Protein AF-A0A2S0XQM6-F1 (afdb_monomer_lite)

Foldseek 3Di:
DPDDPDPVVVVLVVLVVVLVVLVVVVVCVVVVVDDDDDPVRVVVSVVSNVVRDPPPPPPPPDADPVHGDDDDDDDDDDDDDD

Structure (mmCIF, N/CA/C/O backbone):
data_AF-A0A2S0XQM6-F1
#
_entry.id   AF-A0A2S0XQM6-F1
#
loop_
_atom_site.group_PDB
_atom_site.id
_atom_site.type_symbol
_atom_site.label_atom_id
_ato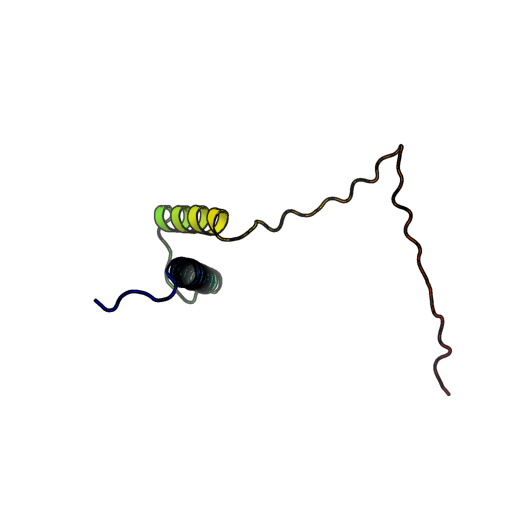m_site.label_alt_id
_atom_site.label_comp_id
_atom_site.label_asym_id
_atom_site.label_entity_id
_atom_site.label_seq_id
_atom_site.pdbx_PDB_ins_code
_atom_site.Cartn_x
_atom_site.Cartn_y
_atom_site.Cartn_z
_atom_site.occupancy
_atom_site.B_iso_or_equiv
_atom_site.auth_seq_id
_atom_site.auth_comp_id
_atom_site.auth_asym_id
_atom_site.auth_atom_id
_atom_site.pdbx_PDB_model_num
ATOM 1 N N . MET A 1 1 ? -16.917 11.338 25.963 1.00 52.28 1 MET A N 1
ATOM 2 C CA . MET A 1 1 ? -16.741 10.392 24.836 1.00 52.28 1 MET A CA 1
ATOM 3 C C . MET A 1 1 ? -17.298 9.048 25.268 1.00 52.28 1 MET A C 1
ATOM 5 O O . MET A 1 1 ? -16.954 8.621 26.361 1.00 52.28 1 MET A O 1
ATOM 9 N N . ALA A 1 2 ? -18.168 8.415 24.478 1.00 62.88 2 ALA A N 1
ATOM 10 C CA . ALA A 1 2 ? -18.677 7.081 24.802 1.00 62.88 2 ALA A CA 1
ATOM 11 C C . ALA A 1 2 ? -17.515 6.075 24.894 1.00 62.88 2 ALA A C 1
ATOM 13 O O . ALA A 1 2 ? -16.615 6.093 24.048 1.00 62.88 2 ALA A O 1
ATOM 14 N N . ALA A 1 3 ? -17.516 5.234 25.931 1.00 63.59 3 ALA A N 1
ATOM 15 C CA . ALA A 1 3 ? -16.523 4.179 26.096 1.00 63.59 3 ALA A CA 1
ATOM 16 C C . ALA A 1 3 ? -16.566 3.247 24.874 1.00 63.59 3 ALA A C 1
ATOM 18 O O . ALA A 1 3 ? -17.625 2.759 24.478 1.00 63.59 3 ALA A O 1
ATOM 19 N N . ARG A 1 4 ? -15.418 3.058 24.220 1.00 70.25 4 ARG A N 1
ATOM 20 C CA . ARG A 1 4 ? -15.321 2.277 22.983 1.00 70.25 4 ARG A CA 1
ATOM 21 C C . ARG A 1 4 ? -15.440 0.793 23.328 1.00 70.25 4 ARG A C 1
ATOM 23 O O . ARG A 1 4 ? -14.540 0.244 23.949 1.00 70.25 4 ARG A O 1
ATOM 30 N N . LEU A 1 5 ? -16.532 0.168 22.883 1.00 74.38 5 LEU A N 1
ATOM 31 C CA . LEU A 1 5 ? -16.864 -1.240 23.146 1.00 74.38 5 LEU A CA 1
ATOM 32 C C . LEU A 1 5 ? -15.741 -2.221 22.770 1.00 74.38 5 LEU A C 1
ATOM 34 O O . LEU A 1 5 ? -15.574 -3.215 23.458 1.00 74.38 5 LEU A O 1
ATOM 38 N N . ASN A 1 6 ? -14.962 -1.938 21.715 1.00 80.00 6 ASN A N 1
ATOM 39 C CA . ASN A 1 6 ? -13.856 -2.787 21.255 1.00 80.00 6 ASN A CA 1
ATOM 40 C C . ASN A 1 6 ? -12.718 -1.952 20.647 1.00 80.00 6 ASN A C 1
ATOM 42 O O . ASN A 1 6 ? -12.701 -1.688 19.444 1.00 80.00 6 ASN A O 1
ATOM 46 N N . LEU A 1 7 ? -11.757 -1.538 21.476 1.00 83.31 7 LEU A N 1
ATOM 47 C CA . LEU A 1 7 ? -10.656 -0.653 21.070 1.00 83.31 7 LEU A CA 1
ATOM 48 C C . LEU A 1 7 ? -9.775 -1.270 19.965 1.00 83.31 7 LEU A C 1
ATOM 50 O O . LEU A 1 7 ? -9.541 -0.645 18.936 1.00 83.31 7 LEU A O 1
ATOM 54 N N . ARG A 1 8 ? -9.387 -2.543 20.127 1.00 85.56 8 ARG A N 1
ATOM 55 C CA . ARG A 1 8 ? -8.507 -3.263 19.189 1.00 85.56 8 ARG A CA 1
ATOM 56 C C . ARG A 1 8 ? -9.083 -3.357 17.774 1.00 85.56 8 ARG A C 1
ATOM 58 O O . ARG A 1 8 ? -8.373 -3.106 16.806 1.00 85.56 8 ARG A O 1
ATOM 65 N N . GLN A 1 9 ? -10.364 -3.706 17.650 1.00 84.25 9 GLN A N 1
ATOM 66 C CA . GLN A 1 9 ? -11.029 -3.811 16.349 1.00 84.25 9 GLN A CA 1
ATOM 67 C C . GLN A 1 9 ? -11.122 -2.444 15.665 1.00 84.25 9 GLN A C 1
ATOM 69 O O . GLN A 1 9 ? -10.944 -2.338 14.451 1.00 84.25 9 GLN A O 1
ATOM 74 N N . GLN A 1 10 ? -11.390 -1.389 16.439 1.00 83.00 10 GLN A N 1
ATOM 75 C CA . GLN A 1 10 ? -11.449 -0.026 15.917 1.00 83.00 10 GLN A CA 1
ATOM 76 C C . GLN A 1 10 ? -10.087 0.440 15.404 1.00 83.00 10 GLN A C 1
ATOM 78 O O . GLN A 1 10 ? -10.028 1.051 14.338 1.00 83.00 10 GLN A O 1
ATOM 83 N N . ASP A 1 11 ? -9.006 0.120 16.115 1.00 85.56 11 ASP A N 1
ATOM 84 C CA . ASP A 1 11 ? -7.650 0.466 15.691 1.00 85.56 11 ASP A CA 1
ATOM 85 C C . ASP A 1 11 ? -7.257 -0.292 14.418 1.00 85.56 1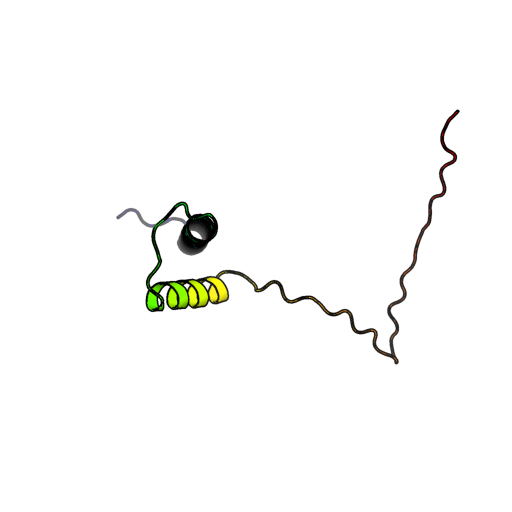1 ASP A C 1
ATOM 87 O O . ASP A 1 11 ? -6.814 0.331 13.456 1.00 85.56 11 ASP A O 1
ATOM 91 N N . GLN A 1 12 ? -7.536 -1.598 14.339 1.00 84.88 12 GLN A N 1
ATOM 92 C CA . GLN A 1 12 ? -7.314 -2.388 13.120 1.00 84.88 12 GLN A CA 1
ATOM 93 C C . GLN A 1 12 ? -8.110 -1.849 11.925 1.00 84.88 12 GLN A C 1
ATOM 95 O O . GLN A 1 12 ? -7.565 -1.673 10.836 1.00 84.88 12 GLN A O 1
ATOM 100 N N . THR A 1 13 ? -9.388 -1.525 12.135 1.00 83.31 13 THR A N 1
ATOM 101 C CA . THR A 1 13 ? -10.253 -0.957 11.090 1.00 83.31 13 THR A CA 1
ATOM 102 C C . THR A 1 13 ? -9.725 0.401 10.627 1.00 83.31 13 THR A C 1
ATOM 104 O O . THR A 1 13 ? -9.667 0.675 9.430 1.00 83.31 13 THR A O 1
ATOM 107 N N . ARG A 1 14 ? -9.278 1.251 11.558 1.00 83.25 14 ARG A N 1
ATOM 108 C CA . ARG A 1 14 ? -8.681 2.553 11.242 1.00 83.25 14 ARG A CA 1
ATOM 109 C C . ARG A 1 14 ? -7.396 2.397 10.433 1.00 83.25 14 ARG A C 1
ATOM 111 O O . ARG A 1 14 ? -7.238 3.097 9.436 1.00 83.25 14 ARG A O 1
ATOM 118 N N . SER A 1 15 ? -6.516 1.476 10.818 1.00 84.50 15 SER A N 1
ATOM 119 C CA . SER A 1 15 ? -5.289 1.177 10.075 1.00 84.50 15 SER A CA 1
ATOM 120 C C . SER A 1 15 ? -5.582 0.658 8.664 1.00 84.50 15 SER A C 1
ATOM 122 O O . SER A 1 15 ? -4.925 1.081 7.712 1.00 84.50 15 SER A O 1
ATOM 124 N N . ALA A 1 16 ? -6.602 -0.187 8.494 1.00 84.12 16 ALA A N 1
ATOM 125 C CA . ALA A 1 16 ? -7.026 -0.680 7.183 1.00 84.12 16 ALA A CA 1
ATOM 126 C C . ALA A 1 16 ? -7.588 0.440 6.287 1.00 84.12 16 ALA A C 1
ATOM 128 O O . ALA A 1 16 ? -7.214 0.551 5.116 1.00 84.12 16 ALA A O 1
ATOM 129 N N . ILE A 1 17 ? -8.426 1.325 6.842 1.00 85.12 17 ILE A N 1
ATOM 130 C CA . ILE A 1 17 ? -8.955 2.494 6.121 1.00 85.12 17 ILE A CA 1
ATOM 131 C C . ILE A 1 17 ? -7.811 3.419 5.697 1.00 85.12 17 ILE A C 1
ATOM 133 O O . ILE A 1 17 ? -7.746 3.817 4.537 1.00 85.12 17 ILE A O 1
ATOM 137 N N . GLN A 1 18 ? -6.884 3.735 6.605 1.00 86.12 18 GLN A N 1
ATOM 138 C CA . GLN A 1 18 ? -5.728 4.582 6.298 1.00 86.12 18 GLN A CA 1
ATOM 139 C C . GLN A 1 18 ? -4.864 3.979 5.189 1.00 86.12 18 GLN A C 1
ATOM 141 O O . GLN A 1 18 ? -4.498 4.683 4.252 1.00 86.12 18 GLN A O 1
ATOM 146 N N . THR A 1 19 ? -4.603 2.674 5.257 1.00 88.19 19 THR A N 1
ATOM 147 C CA . THR A 1 19 ? -3.855 1.952 4.221 1.00 88.19 19 THR A CA 1
ATOM 148 C C . THR A 1 19 ? -4.555 2.052 2.865 1.00 88.19 19 THR A C 1
ATOM 150 O O . THR A 1 19 ? -3.918 2.404 1.877 1.00 88.19 19 THR A O 1
ATOM 153 N N . SER A 1 20 ? -5.876 1.855 2.823 1.00 88.19 20 SER A N 1
ATOM 154 C CA . SER A 1 20 ? -6.664 1.959 1.584 1.00 88.19 20 SER A CA 1
ATOM 155 C C . SER A 1 20 ? -6.596 3.363 0.970 1.00 88.19 20 SER A C 1
ATOM 157 O O . SER A 1 20 ? -6.442 3.509 -0.238 1.00 88.19 20 SER A O 1
ATOM 159 N N . GLN A 1 21 ? -6.644 4.411 1.797 1.00 90.38 21 GLN A N 1
ATOM 160 C CA . GLN A 1 21 ? -6.531 5.794 1.319 1.00 90.38 21 GLN A CA 1
ATOM 161 C C . GLN A 1 21 ? -5.147 6.105 0.736 1.00 90.38 21 GLN A C 1
ATOM 163 O O . GLN A 1 21 ? -5.046 6.793 -0.279 1.00 90.38 21 GLN A O 1
ATOM 168 N N . LEU A 1 22 ? -4.082 5.581 1.348 1.00 90.38 22 LEU A N 1
ATOM 169 C CA . LEU A 1 22 ? -2.720 5.722 0.830 1.00 90.38 22 LEU A CA 1
ATOM 170 C C . LEU A 1 22 ? -2.547 5.021 -0.524 1.00 90.38 22 LEU A C 1
ATOM 172 O O . LEU A 1 22 ? -1.953 5.601 -1.433 1.00 90.38 22 LEU A O 1
ATOM 176 N N . VAL A 1 23 ? -3.106 3.816 -0.675 1.00 89.94 23 VAL A N 1
ATOM 177 C CA . VAL A 1 23 ? -3.097 3.068 -1.943 1.00 89.94 23 VAL A CA 1
ATOM 178 C C . VAL A 1 23 ? -3.851 3.829 -3.030 1.00 89.94 23 VAL A C 1
ATOM 180 O O . VAL A 1 23 ? -3.290 4.069 -4.096 1.00 89.94 23 VAL A O 1
ATOM 183 N N . ASN A 1 24 ? -5.071 4.292 -2.743 1.00 92.00 24 ASN A N 1
ATOM 184 C CA . ASN A 1 24 ? -5.866 5.065 -3.700 1.00 92.00 24 ASN A CA 1
ATOM 185 C C . ASN A 1 24 ? -5.123 6.324 -4.161 1.00 92.00 24 ASN A C 1
ATOM 187 O O . ASN A 1 24 ? -5.093 6.633 -5.348 1.00 92.00 24 ASN A O 1
ATOM 191 N N . ARG A 1 25 ? -4.472 7.034 -3.231 1.00 90.25 25 ARG A N 1
ATOM 192 C CA . ARG A 1 25 ? -3.681 8.228 -3.546 1.00 90.25 25 ARG A CA 1
ATOM 193 C C . ARG A 1 25 ? -2.512 7.907 -4.481 1.00 90.25 25 ARG A C 1
ATOM 195 O O . ARG A 1 25 ? -2.286 8.650 -5.429 1.00 90.25 25 ARG A O 1
ATOM 202 N N . LEU A 1 26 ? -1.771 6.827 -4.228 1.00 89.81 26 LEU A N 1
ATOM 203 C CA . LEU A 1 26 ? -0.675 6.409 -5.109 1.00 89.81 26 LEU A CA 1
ATOM 204 C C . LEU A 1 26 ? -1.174 5.952 -6.479 1.00 89.81 26 LEU A C 1
ATOM 206 O O . LEU A 1 26 ? -0.544 6.266 -7.484 1.00 89.81 26 LEU A O 1
ATOM 210 N N . GLN A 1 27 ? -2.304 5.251 -6.529 1.00 91.44 27 GLN A N 1
ATOM 211 C CA . GLN A 1 27 ? -2.912 4.822 -7.784 1.00 91.44 27 GLN A CA 1
ATOM 212 C C . GLN A 1 27 ? -3.323 6.024 -8.637 1.00 91.44 27 GLN A C 1
ATOM 214 O O . GLN A 1 27 ? -2.977 6.080 -9.812 1.00 91.44 27 GLN A O 1
ATOM 219 N N . GLN A 1 28 ? -3.979 7.021 -8.039 1.00 92.94 28 GLN A N 1
ATOM 220 C CA . GLN A 1 28 ? -4.320 8.271 -8.723 1.00 92.94 28 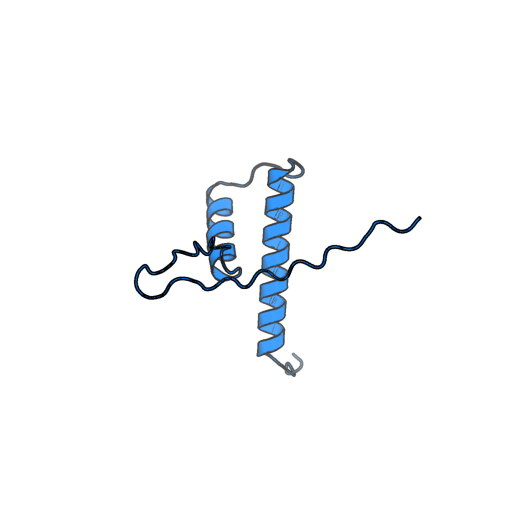GLN A CA 1
ATOM 221 C C . GLN A 1 28 ? -3.074 8.987 -9.259 1.00 92.94 28 GLN A C 1
ATOM 223 O O . GLN A 1 28 ? -3.105 9.533 -10.358 1.00 92.94 28 GLN A O 1
ATOM 228 N N . TYR A 1 29 ? -1.969 8.979 -8.504 1.00 91.94 29 TYR A N 1
ATOM 229 C CA . TYR A 1 29 ? -0.704 9.559 -8.964 1.00 91.94 29 TYR A CA 1
ATOM 230 C C . TYR A 1 29 ? -0.141 8.797 -10.166 1.00 91.94 29 TYR A C 1
ATOM 232 O O . TYR A 1 29 ? 0.231 9.410 -11.161 1.00 91.94 29 TYR A O 1
ATOM 240 N N . ALA A 1 30 ? -0.141 7.464 -10.108 1.00 89.25 30 ALA A N 1
ATOM 241 C CA . ALA A 1 30 ? 0.346 6.615 -11.192 1.00 89.25 30 ALA A CA 1
ATOM 242 C C . ALA A 1 30 ? -0.494 6.733 -12.477 1.00 89.25 30 ALA A C 1
ATOM 244 O O . ALA A 1 30 ? 0.052 6.636 -13.573 1.00 89.25 30 ALA A O 1
ATOM 245 N N . LEU A 1 31 ? -1.804 6.962 -12.349 1.00 94.69 31 LEU A N 1
ATOM 246 C CA . LEU A 1 31 ? -2.718 7.181 -13.475 1.00 94.69 31 LEU A CA 1
ATOM 247 C C . LEU A 1 31 ? -2.703 8.629 -14.001 1.00 94.69 31 LEU A C 1
ATOM 249 O O . LEU A 1 31 ? -3.375 8.922 -14.986 1.00 94.69 31 LEU A O 1
ATOM 253 N N . GLY A 1 32 ? -1.948 9.535 -13.369 1.00 91.38 32 GLY A N 1
ATOM 254 C CA . GLY A 1 32 ? -1.882 10.947 -13.760 1.00 91.38 32 GLY A CA 1
ATOM 255 C C . GLY A 1 32 ? -3.130 11.763 -13.401 1.00 91.38 32 GLY A C 1
ATOM 256 O O . GLY A 1 32 ? -3.308 12.866 -13.910 1.00 91.38 32 GLY A O 1
ATOM 257 N N . GLU A 1 33 ? -3.995 11.248 -12.524 1.00 92.94 33 GLU A N 1
ATOM 258 C CA . GLU A 1 33 ? -5.224 11.922 -12.081 1.00 92.94 33 GLU A CA 1
ATOM 259 C C . GLU A 1 33 ? -4.951 13.036 -11.061 1.00 92.94 33 GLU A C 1
ATOM 261 O O . GLU A 1 33 ? -5.779 13.925 -10.857 1.00 92.94 33 GLU A O 1
ATOM 266 N N . ILE A 1 34 ? -3.793 12.991 -10.394 1.00 92.62 34 ILE A N 1
ATOM 267 C CA . ILE A 1 34 ? -3.375 13.992 -9.410 1.00 92.62 34 ILE A CA 1
ATOM 268 C C . ILE A 1 34 ? -1.992 14.554 -9.749 1.00 92.62 34 ILE A C 1
ATOM 270 O O . ILE A 1 34 ? -1.170 13.851 -10.340 1.00 92.62 34 ILE A O 1
ATOM 274 N N . PRO A 1 35 ? -1.716 15.811 -9.352 1.00 90.50 35 PRO A N 1
ATOM 275 C CA . PRO A 1 35 ? -0.415 16.431 -9.555 1.00 90.50 35 PRO A CA 1
ATOM 276 C C . PRO A 1 35 ? 0.690 15.716 -8.776 1.00 90.50 35 PRO A C 1
ATOM 278 O O . PRO A 1 35 ? 0.432 14.894 -7.889 1.00 90.50 35 PRO A O 1
ATOM 281 N N . GLU A 1 36 ? 1.927 16.086 -9.099 1.00 89.12 36 GLU A N 1
ATOM 282 C CA . GLU A 1 36 ? 3.117 15.450 -8.557 1.00 89.12 36 GLU A CA 1
ATOM 283 C C . GLU A 1 36 ? 3.150 15.424 -7.029 1.00 89.12 36 GLU A C 1
ATOM 285 O O . GLU A 1 36 ? 2.865 16.407 -6.337 1.00 89.12 36 GLU A O 1
ATOM 290 N N . ILE A 1 37 ? 3.476 14.247 -6.498 1.00 89.69 37 ILE A N 1
ATOM 291 C CA . ILE A 1 37 ? 3.667 14.045 -5.071 1.00 89.69 37 ILE A CA 1
ATOM 292 C C . ILE A 1 37 ? 5.118 14.387 -4.747 1.00 89.69 37 ILE A C 1
ATOM 294 O O . ILE A 1 37 ? 6.042 13.803 -5.303 1.00 89.69 37 ILE A O 1
ATOM 298 N N . GLU A 1 38 ? 5.316 15.288 -3.787 1.00 93.69 38 GLU A N 1
ATOM 299 C CA . GLU A 1 38 ? 6.637 15.600 -3.240 1.00 93.69 38 GLU A CA 1
ATOM 300 C C . GLU A 1 38 ? 7.407 14.319 -2.861 1.00 93.69 38 GLU A C 1
ATOM 302 O O . GLU A 1 38 ? 6.883 13.452 -2.154 1.00 93.69 38 GLU A O 1
ATOM 307 N N . ALA A 1 39 ? 8.672 14.212 -3.273 1.00 89.56 39 ALA A N 1
ATOM 308 C CA . ALA A 1 39 ? 9.489 13.009 -3.082 1.00 89.56 39 ALA A CA 1
ATOM 309 C C . ALA A 1 39 ? 9.555 12.529 -1.615 1.00 89.56 39 ALA A C 1
ATOM 311 O O . ALA A 1 39 ? 9.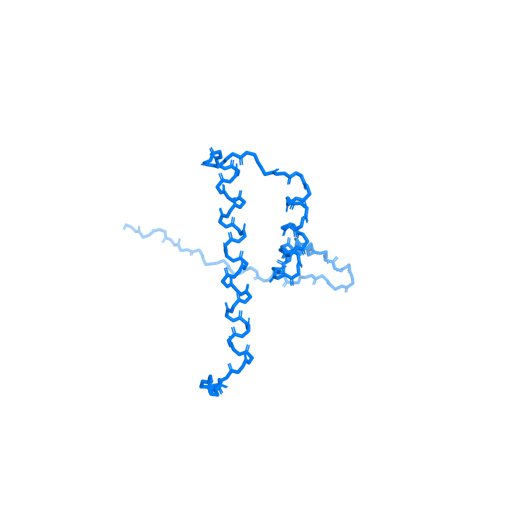460 11.329 -1.343 1.00 89.56 39 ALA A O 1
ATOM 312 N N . GLY A 1 40 ? 9.645 13.454 -0.650 1.00 91.25 40 GLY A N 1
ATOM 313 C CA . GLY A 1 40 ? 9.622 13.123 0.780 1.00 91.25 40 GLY A CA 1
ATOM 314 C C . GLY A 1 40 ? 8.302 12.479 1.222 1.00 91.25 40 GLY A C 1
ATOM 315 O O . GLY A 1 40 ? 8.291 11.524 2.002 1.00 91.25 40 GLY A O 1
ATOM 316 N N . ARG A 1 41 ? 7.181 12.940 0.657 1.00 87.81 41 ARG A N 1
ATOM 317 C CA . ARG A 1 41 ? 5.850 12.379 0.905 1.00 87.81 41 ARG A CA 1
ATOM 318 C C . ARG A 1 41 ? 5.708 10.989 0.293 1.00 87.81 41 ARG A C 1
ATOM 320 O O . ARG A 1 41 ? 5.196 10.100 0.964 1.00 87.81 41 ARG A O 1
ATOM 327 N N . LEU A 1 42 ? 6.203 10.778 -0.925 1.00 90.56 42 LEU A N 1
ATOM 328 C CA . LEU A 1 42 ? 6.238 9.462 -1.577 1.00 90.56 42 LEU A CA 1
ATOM 329 C C . LEU A 1 42 ? 6.975 8.425 -0.714 1.00 90.56 42 LEU A C 1
ATOM 331 O O . LEU A 1 42 ? 6.442 7.348 -0.446 1.00 90.56 42 LEU A O 1
ATOM 335 N N . ARG A 1 43 ? 8.150 8.790 -0.185 1.00 88.88 43 ARG A N 1
ATOM 336 C CA . ARG A 1 43 ? 8.945 7.916 0.689 1.00 88.88 43 ARG A CA 1
ATOM 337 C C . ARG A 1 43 ? 8.242 7.599 2.009 1.00 88.88 43 ARG A C 1
ATOM 339 O O . ARG A 1 43 ? 8.301 6.467 2.484 1.00 88.88 43 ARG A O 1
ATOM 346 N N . ALA A 1 44 ? 7.558 8.577 2.602 1.00 87.25 44 ALA A N 1
ATOM 347 C CA . ALA A 1 44 ? 6.775 8.358 3.815 1.00 87.25 44 ALA A CA 1
ATOM 348 C C . ALA A 1 44 ? 5.615 7.378 3.574 1.00 87.25 44 ALA A C 1
ATOM 350 O O . ALA A 1 44 ? 5.399 6.478 4.387 1.00 87.25 44 ALA A O 1
ATOM 351 N N . ILE A 1 45 ? 4.904 7.518 2.448 1.00 88.31 45 ILE A N 1
ATOM 352 C CA . ILE A 1 45 ? 3.823 6.601 2.068 1.00 88.31 45 ILE A CA 1
ATOM 353 C C . ILE A 1 45 ? 4.371 5.180 1.885 1.00 88.31 45 ILE A C 1
ATOM 355 O O . ILE A 1 45 ? 3.800 4.242 2.433 1.00 88.31 45 ILE A O 1
ATOM 359 N N . GLU A 1 46 ? 5.502 5.017 1.197 1.00 86.88 46 GLU A N 1
ATOM 360 C CA . GLU A 1 46 ? 6.155 3.715 1.009 1.00 86.88 46 GLU A CA 1
ATOM 361 C C . GLU A 1 46 ? 6.487 3.031 2.348 1.00 86.88 46 GLU A C 1
ATOM 363 O O . GLU A 1 46 ? 6.163 1.861 2.551 1.00 86.88 46 GLU A O 1
ATOM 368 N N . ILE A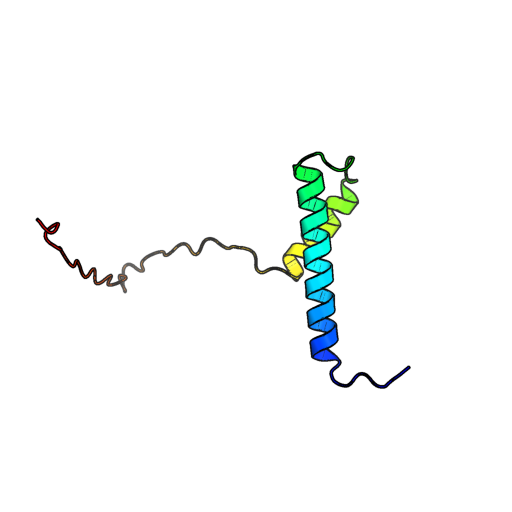 1 47 ? 7.088 3.762 3.294 1.00 88.25 47 ILE A N 1
ATOM 369 C CA . ILE A 1 47 ? 7.431 3.226 4.622 1.00 88.25 47 ILE A CA 1
ATOM 370 C C . ILE A 1 47 ? 6.175 2.803 5.391 1.00 88.25 47 ILE A C 1
ATOM 372 O O . ILE A 1 47 ? 6.197 1.791 6.092 1.00 88.25 47 ILE A O 1
ATOM 376 N N . LEU A 1 48 ? 5.089 3.574 5.291 1.00 86.50 48 LEU A N 1
ATOM 377 C CA . LEU A 1 48 ? 3.823 3.235 5.939 1.00 86.50 48 LEU A CA 1
ATOM 378 C C . LEU A 1 48 ? 3.205 1.977 5.327 1.00 86.50 48 LEU A C 1
ATOM 380 O O . LEU A 1 48 ? 2.803 1.094 6.080 1.00 86.50 48 LEU A O 1
ATOM 384 N N . LEU A 1 49 ? 3.196 1.858 3.997 1.00 86.06 49 LEU A N 1
ATOM 385 C CA . LEU A 1 49 ? 2.659 0.685 3.308 1.00 86.06 49 LEU A CA 1
ATOM 386 C C . LEU A 1 49 ? 3.434 -0.589 3.649 1.00 86.06 49 LEU A C 1
ATOM 388 O O . LEU A 1 49 ? 2.808 -1.595 3.953 1.00 86.06 49 LEU A O 1
ATOM 392 N N . ARG A 1 50 ? 4.770 -0.542 3.728 1.00 82.81 50 ARG A N 1
ATOM 393 C CA . ARG A 1 50 ? 5.583 -1.697 4.163 1.00 82.81 50 ARG A CA 1
ATOM 394 C C . ARG A 1 50 ? 5.294 -2.153 5.600 1.00 82.81 50 ARG A C 1
ATOM 396 O O . ARG A 1 50 ? 5.583 -3.289 5.955 1.00 82.81 50 ARG A O 1
ATOM 403 N N . LYS A 1 51 ? 4.775 -1.264 6.457 1.00 81.94 51 LYS A N 1
ATOM 404 C CA . LYS A 1 51 ? 4.397 -1.593 7.844 1.00 81.94 51 LYS A CA 1
ATOM 405 C C . LYS A 1 51 ? 2.975 -2.134 7.963 1.00 81.94 51 LYS A C 1
ATOM 407 O O . LYS A 1 51 ? 2.664 -2.753 8.977 1.00 81.94 51 LYS A O 1
ATOM 412 N N . THR A 1 52 ? 2.107 -1.852 6.992 1.00 80.56 52 THR A N 1
ATOM 413 C CA . THR A 1 52 ? 0.682 -2.204 7.061 1.00 80.56 52 THR A CA 1
ATOM 414 C C . THR A 1 52 ? 0.277 -3.310 6.099 1.00 80.56 52 THR A C 1
ATOM 416 O O . THR A 1 52 ? -0.671 -4.035 6.397 1.00 80.56 52 THR A O 1
ATOM 419 N N . LEU A 1 53 ? 0.980 -3.467 4.979 1.00 73.62 53 LEU A N 1
ATOM 420 C CA . LEU A 1 53 ? 0.757 -4.523 4.004 1.00 73.62 53 LEU A CA 1
ATOM 421 C C . LEU A 1 53 ? 1.900 -5.543 4.080 1.00 73.62 53 LEU A C 1
ATOM 423 O O . LEU A 1 53 ? 3.065 -5.144 4.105 1.00 73.62 53 LEU A O 1
ATOM 427 N N . PRO A 1 54 ? 1.597 -6.853 4.109 1.00 70.44 54 PRO A N 1
ATOM 428 C CA . PRO A 1 54 ? 2.614 -7.860 3.859 1.00 70.44 54 PRO A CA 1
ATOM 429 C C . PRO A 1 54 ? 3.119 -7.669 2.426 1.00 70.44 54 PRO A C 1
ATOM 431 O O . PRO A 1 54 ? 2.325 -7.700 1.484 1.00 70.44 54 PRO A O 1
ATOM 434 N N . ASP A 1 55 ? 4.422 -7.437 2.264 1.00 65.94 55 ASP A N 1
ATOM 435 C CA . ASP A 1 55 ? 5.025 -7.413 0.933 1.00 65.94 55 ASP A CA 1
ATOM 436 C C . ASP A 1 55 ? 4.757 -8.757 0.252 1.00 65.94 55 ASP A C 1
ATOM 438 O O . ASP A 1 55 ? 4.859 -9.822 0.872 1.00 65.94 55 ASP A O 1
ATOM 442 N N . LEU A 1 56 ? 4.405 -8.701 -1.031 1.00 61.78 56 LEU A N 1
ATOM 443 C CA . LEU A 1 56 ? 4.208 -9.879 -1.867 1.00 61.78 56 LEU A CA 1
ATOM 444 C C . LEU A 1 56 ? 5.597 -10.459 -2.167 1.00 61.78 56 LEU A C 1
ATOM 446 O O . LEU A 1 56 ? 6.168 -10.253 -3.236 1.00 61.78 56 LEU A O 1
ATOM 450 N N . SER A 1 57 ? 6.198 -11.121 -1.179 1.00 58.78 57 SER A N 1
ATOM 451 C CA . SER A 1 57 ? 7.418 -11.882 -1.385 1.00 58.78 57 SER A CA 1
ATOM 452 C C . SER A 1 57 ? 7.076 -13.022 -2.336 1.00 58.78 57 SER A C 1
ATOM 454 O O . SER A 1 57 ? 6.217 -13.860 -2.058 1.00 58.78 57 SER A O 1
ATOM 456 N N . ALA A 1 58 ? 7.716 -13.033 -3.505 1.00 56.91 58 ALA A N 1
ATOM 457 C CA . ALA A 1 58 ? 7.689 -14.199 -4.366 1.00 56.91 58 ALA A CA 1
ATOM 458 C C . ALA A 1 58 ? 8.225 -15.369 -3.534 1.00 56.91 58 ALA A C 1
ATOM 460 O O . ALA A 1 58 ? 9.401 -15.392 -3.172 1.00 56.91 58 ALA A O 1
ATOM 461 N N . VAL A 1 59 ? 7.349 -16.302 -3.162 1.00 61.09 59 VAL A N 1
ATOM 462 C CA . VAL A 1 59 ? 7.760 -17.539 -2.503 1.00 61.09 59 VAL A CA 1
ATOM 463 C C . VAL A 1 59 ? 8.473 -18.360 -3.567 1.00 61.09 59 VAL A C 1
ATOM 465 O O . VAL A 1 59 ? 7.849 -19.084 -4.341 1.00 61.09 59 VAL A O 1
ATOM 468 N N . THR A 1 60 ? 9.788 -18.190 -3.664 1.00 59.38 60 THR A N 1
ATOM 469 C CA . THR A 1 60 ? 10.636 -19.03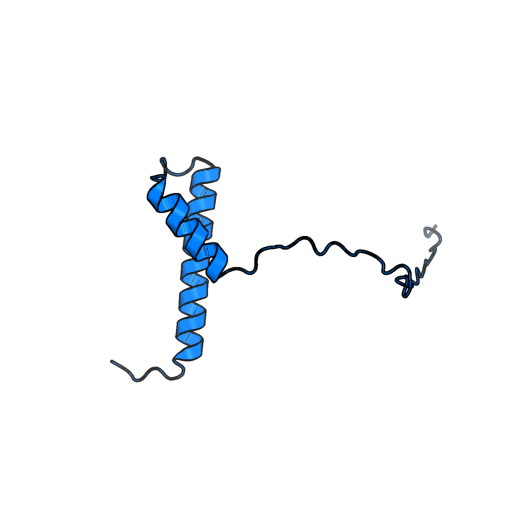5 -4.497 1.00 59.38 60 THR A CA 1
ATOM 470 C C . THR A 1 60 ? 10.627 -20.422 -3.874 1.00 59.38 60 THR A C 1
ATOM 472 O O . THR A 1 60 ? 11.258 -20.667 -2.847 1.00 59.38 60 THR A O 1
ATOM 475 N N . LEU A 1 61 ? 9.861 -21.332 -4.470 1.00 61.09 61 LEU A N 1
ATOM 476 C CA . LEU A 1 61 ? 9.818 -22.728 -4.067 1.00 61.09 61 LEU A CA 1
ATOM 477 C C . LEU A 1 61 ? 11.106 -23.416 -4.551 1.00 61.09 61 LEU A C 1
ATOM 479 O O . LEU A 1 61 ? 11.143 -24.019 -5.619 1.00 61.09 61 LEU A O 1
ATOM 483 N N . SER A 1 62 ? 12.194 -23.254 -3.797 1.00 61.91 62 SER A N 1
ATOM 484 C CA . SER A 1 62 ? 13.437 -23.996 -4.014 1.00 61.91 62 SER A CA 1
ATOM 485 C C . SER A 1 62 ? 13.233 -25.418 -3.500 1.00 61.91 62 SER A C 1
ATOM 487 O O . SER A 1 62 ? 13.103 -25.613 -2.294 1.00 61.91 62 SER A O 1
ATOM 489 N N . GLY A 1 63 ? 13.165 -26.405 -4.395 1.00 60.31 63 GLY A N 1
ATOM 490 C CA . GLY A 1 63 ? 13.173 -27.811 -3.994 1.00 60.31 63 GLY A CA 1
ATOM 491 C C . GLY A 1 63 ? 14.474 -28.130 -3.258 1.00 60.31 63 GLY A C 1
ATOM 492 O O . GLY A 1 63 ? 15.553 -27.833 -3.768 1.00 60.31 63 GLY A O 1
ATOM 493 N N . ASP A 1 64 ? 14.366 -28.685 -2.056 1.00 69.88 64 ASP A N 1
ATOM 494 C CA . ASP A 1 64 ? 15.495 -29.280 -1.346 1.00 69.88 64 ASP A CA 1
ATOM 495 C C . ASP A 1 64 ? 15.928 -30.545 -2.109 1.00 69.88 64 ASP A C 1
ATOM 497 O O . ASP A 1 64 ? 15.083 -31.355 -2.500 1.00 69.88 64 ASP A O 1
ATOM 501 N N . ALA A 1 65 ? 17.229 -30.697 -2.362 1.00 64.44 65 ALA A N 1
ATOM 502 C CA . ALA A 1 65 ? 17.766 -31.868 -3.051 1.00 64.44 65 ALA A CA 1
ATOM 503 C C . ALA A 1 65 ? 17.589 -33.147 -2.214 1.00 64.44 65 ALA A C 1
ATOM 505 O O . ALA A 1 65 ? 17.409 -34.222 -2.786 1.00 64.44 65 ALA A O 1
ATOM 506 N N . ASP A 1 66 ? 17.569 -33.013 -0.883 1.00 70.81 66 ASP A N 1
ATOM 507 C CA . ASP A 1 66 ? 17.405 -34.129 0.051 1.00 70.81 66 ASP A CA 1
ATOM 508 C C . ASP A 1 66 ? 15.923 -34.428 0.360 1.00 70.81 66 ASP A C 1
ATOM 510 O O . ASP A 1 66 ? 15.590 -35.531 0.794 1.00 70.81 66 ASP A O 1
ATOM 514 N N . ASN A 1 67 ? 15.013 -33.483 0.079 1.00 68.00 67 ASN A N 1
ATOM 515 C CA . ASN A 1 67 ? 13.558 -33.632 0.212 1.00 68.00 67 ASN A CA 1
ATOM 516 C C . ASN A 1 67 ? 12.815 -33.005 -0.984 1.00 68.00 67 ASN A C 1
ATOM 518 O O . ASN A 1 67 ? 12.263 -31.901 -0.879 1.00 68.00 67 ASN A O 1
ATOM 522 N N . PRO A 1 68 ? 12.764 -33.699 -2.134 1.00 70.62 68 PRO A N 1
ATOM 523 C CA . PRO A 1 68 ? 12.099 -33.182 -3.317 1.00 70.62 68 PRO A CA 1
ATOM 524 C C . PRO A 1 68 ? 10.591 -33.045 -3.090 1.00 70.62 68 PRO A C 1
ATOM 526 O O . PRO A 1 68 ? 9.931 -33.888 -2.480 1.00 70.62 68 PRO A O 1
ATOM 529 N N . ILE A 1 69 ? 10.022 -31.981 -3.648 1.00 70.00 69 ILE A N 1
ATOM 530 C CA . ILE A 1 69 ? 8.587 -31.714 -3.580 1.00 70.00 69 ILE A CA 1
ATOM 531 C C . ILE A 1 69 ? 7.854 -32.726 -4.462 1.00 70.00 69 ILE A C 1
ATOM 533 O O . ILE A 1 69 ? 7.875 -32.643 -5.692 1.00 70.00 69 ILE A O 1
ATOM 537 N N . VAL A 1 70 ? 7.179 -33.687 -3.830 1.00 70.62 70 VAL A N 1
ATOM 538 C CA . VAL A 1 70 ? 6.387 -34.703 -4.530 1.00 70.62 70 VAL A CA 1
ATOM 539 C C . VAL A 1 70 ? 5.083 -34.074 -5.006 1.00 70.62 70 VAL A C 1
ATOM 541 O O . VAL A 1 70 ? 4.102 -33.978 -4.270 1.00 70.62 70 VAL A O 1
ATOM 544 N N . THR A 1 71 ? 5.063 -33.629 -6.258 1.00 69.75 71 THR A N 1
ATOM 545 C CA . THR A 1 71 ? 3.848 -33.085 -6.871 1.00 69.75 71 THR A CA 1
ATOM 546 C C . THR A 1 71 ? 3.061 -34.226 -7.511 1.00 69.75 71 THR A C 1
ATOM 548 O O . THR A 1 71 ? 3.451 -34.758 -8.549 1.00 69.75 71 THR A O 1
ATOM 551 N N . ARG A 1 72 ? 1.945 -34.629 -6.892 1.00 69.50 72 ARG A N 1
ATOM 552 C CA . ARG A 1 72 ? 1.011 -35.603 -7.471 1.00 69.50 72 ARG A CA 1
ATOM 553 C C . ARG A 1 72 ? 0.065 -34.873 -8.419 1.00 69.50 72 ARG A C 1
ATOM 555 O O . ARG A 1 72 ? -0.817 -34.143 -7.981 1.00 69.50 72 ARG A O 1
ATOM 562 N N . ILE A 1 73 ? 0.265 -35.061 -9.720 1.00 78.00 73 ILE A N 1
ATOM 563 C CA . ILE A 1 73 ? -0.602 -34.493 -10.754 1.00 78.00 73 ILE A CA 1
ATOM 564 C C . ILE A 1 73 ? -1.684 -35.525 -11.092 1.00 78.00 73 ILE A C 1
ATOM 566 O O . ILE A 1 73 ? -1.396 -36.538 -11.726 1.00 78.00 73 ILE A O 1
ATOM 570 N N . GLU A 1 74 ? -2.931 -35.272 -10.692 1.00 72.44 74 GLU A N 1
ATOM 571 C CA . GLU A 1 74 ? -4.089 -36.048 -11.151 1.00 72.44 74 GLU A CA 1
ATOM 572 C C . GLU A 1 74 ? -4.678 -35.394 -12.402 1.00 72.44 74 GLU A C 1
ATOM 574 O O . GLU A 1 74 ? -5.149 -34.258 -12.377 1.00 72.44 74 GLU A O 1
ATOM 579 N N . ARG A 1 75 ? -4.617 -36.108 -13.530 1.00 77.19 75 ARG A N 1
ATOM 580 C CA . ARG A 1 75 ? -5.202 -35.662 -14.798 1.00 77.19 75 ARG A CA 1
ATOM 581 C C . ARG A 1 75 ? -6.507 -36.410 -15.035 1.00 77.19 75 ARG A C 1
ATOM 583 O O . ARG A 1 75 ? -6.484 -37.593 -15.359 1.00 77.19 75 ARG A O 1
ATOM 590 N N . HIS A 1 76 ? -7.632 -35.708 -14.947 1.00 76.62 76 HIS A N 1
ATOM 591 C CA . HIS A 1 76 ? -8.898 -36.196 -15.489 1.00 76.62 76 HIS A CA 1
ATOM 592 C C . HIS A 1 76 ? -8.990 -35.810 -16.966 1.00 76.62 76 HIS A C 1
ATOM 594 O O . HIS A 1 76 ? -9.180 -34.645 -17.307 1.00 76.62 76 HIS A O 1
ATOM 600 N N . ILE A 1 77 ? -8.821 -36.792 -17.852 1.00 78.25 77 ILE A N 1
ATOM 601 C CA . ILE A 1 77 ? -9.065 -36.619 -19.286 1.00 78.25 77 ILE A CA 1
ATOM 602 C C . ILE A 1 77 ? -10.547 -36.897 -19.522 1.00 78.25 77 ILE A C 1
ATOM 604 O O . ILE A 1 77 ? -10.995 -38.036 -19.409 1.00 78.25 77 ILE A O 1
ATOM 608 N N . VAL A 1 78 ? -11.305 -35.848 -19.829 1.00 84.00 78 VAL A N 1
ATOM 609 C CA . VAL A 1 78 ? -12.710 -35.958 -20.231 1.00 84.00 78 VAL A CA 1
ATOM 610 C C . VAL A 1 78 ? -12.763 -35.988 -21.754 1.00 84.00 78 VAL A C 1
ATOM 612 O O . VAL A 1 78 ? -12.117 -35.171 -22.412 1.00 84.00 78 VAL A O 1
ATOM 615 N N . ARG A 1 79 ? -13.508 -36.941 -22.325 1.00 76.12 79 ARG A N 1
ATOM 616 C CA . ARG A 1 79 ? -13.835 -36.904 -23.754 1.00 76.12 79 ARG A CA 1
ATOM 617 C C . ARG A 1 79 ? -14.739 -35.680 -23.968 1.00 76.12 79 ARG A C 1
ATOM 619 O O . ARG A 1 79 ? -15.692 -35.544 -23.201 1.00 76.12 79 ARG A O 1
ATOM 626 N N . PRO A 1 80 ? -14.449 -34.789 -24.931 1.00 74.75 80 PRO A N 1
ATOM 627 C CA . PRO A 1 80 ? -15.403 -33.754 -25.302 1.00 74.75 80 PRO A CA 1
ATOM 628 C C . PRO A 1 80 ? -16.687 -34.466 -25.735 1.00 74.75 80 PRO A C 1
ATOM 630 O O . PRO A 1 80 ? -16.636 -35.351 -26.587 1.00 74.75 80 PRO A O 1
ATOM 633 N N . SER A 1 81 ? -17.784 -34.179 -25.041 1.00 69.69 81 SER A N 1
ATOM 634 C CA . SER A 1 81 ? -19.106 -34.730 -25.331 1.00 69.69 81 SER A CA 1
ATOM 635 C C . SER A 1 81 ? -19.475 -34.468 -26.797 1.00 69.69 81 SER A C 1
ATOM 637 O O . SER A 1 81 ? -19.158 -33.383 -27.289 1.00 69.69 81 SER A O 1
ATOM 639 N N . ASP A 1 82 ? -20.097 -35.461 -27.447 1.00 51.88 82 ASP A N 1
ATOM 640 C CA . ASP A 1 82 ? -20.676 -35.376 -28.804 1.00 51.88 82 ASP A CA 1
ATOM 641 C C . ASP A 1 82 ? -21.556 -34.129 -29.006 1.00 51.88 82 ASP A C 1
ATOM 643 O O . ASP A 1 82 ? -22.320 -33.783 -28.069 1.00 51.88 82 ASP A O 1
#

Sequence (82 aa):
MAARLNLRQQDQTRSAIQTSQLVNRLQQYALGEIPEIEAGRLRAIEILLRKTLPDLSAVTLSGDADNPIVTRIERHIVRPSD

Secondary structure (DSSP, 8-state):
----S-HHHHHHHHHHHHHHHHHHHHHHHHTTSSPPPPHHHHHHHHHHHHHHS-----------SSS----------PPPP-

Radius of gyration: 23.02 Å; chains: 1; bounding box: 38×53×55 Å

pLDDT: mean 79.34, std 11.34, range [51.88, 94.69]